Protein AF-A0AAX2LYS0-F1 (afdb_monomer_lite)

Foldseek 3Di:
DDWDDQPPDPHIWDWDWDDDPRDIDIDIDAQDDLACPDDDPSSVSRVCCLVPDDDQEAEQEDELLPRVSSVRRVVVVVVSVHHYDYHYPPVVVNVVVD

InterPro domains:
  IPR027417 P-loop containing nucleoside triphosphate hydrolase [G3DSA:3.40.50.300] (1-98)
  IPR027417 P-loop containing nucleoside triphosphate hydrolase [SSF52540] (2-97)
  IPR030389 FeoB-type guanine nucleotide-binding (G) domain [PF02421] (2-98)
  IPR030389 FeoB-type guanine nucleotide-binding (G) domain [PS51711] (1-98)
  IPR050860 Fe(2+) Transporter FeoB GTPase [PTHR43185] (2-98)

Organism: Campylobacter jejuni (NCBI:txid197)

Structure (mmCIF, N/CA/C/O backbone):
data_AF-A0AAX2LYS0-F1
#
_entry.id   AF-A0AAX2LYS0-F1
#
loop_
_atom_site.group_PDB
_atom_site.id
_atom_site.type_symbol
_atom_site.label_atom_id
_atom_site.label_alt_id
_atom_site.label_comp_id
_atom_site.label_asym_id
_atom_site.label_entity_id
_atom_site.label_seq_id
_atom_site.pdbx_PDB_ins_code
_atom_site.Cartn_x
_atom_site.Cartn_y
_atom_site.Cartn_z
_atom_site.occupancy
_atom_site.B_iso_or_equiv
_atom_site.auth_seq_id
_atom_site.auth_comp_id
_atom_site.auth_asym_id
_atom_site.auth_atom_id
_atom_site.pdbx_PDB_model_num
ATOM 1 N N . MET A 1 1 ? -4.821 17.156 5.144 1.00 63.34 1 MET A N 1
ATOM 2 C CA . MET A 1 1 ? -3.840 16.068 5.332 1.00 63.34 1 MET A CA 1
ATOM 3 C C . MET A 1 1 ? -3.371 16.120 6.774 1.00 63.34 1 MET A C 1
ATOM 5 O O . MET A 1 1 ? -3.105 17.217 7.252 1.00 63.34 1 MET A O 1
ATOM 9 N N . LYS A 1 2 ? -3.370 14.993 7.487 1.00 77.81 2 LYS A N 1
ATOM 10 C CA . LYS A 1 2 ? -2.802 14.891 8.836 1.00 77.81 2 LYS A CA 1
ATOM 11 C C . LYS A 1 2 ? -1.526 14.063 8.737 1.00 77.81 2 LYS A C 1
ATOM 13 O O . LYS A 1 2 ? -1.577 12.945 8.228 1.00 77.81 2 LYS A O 1
ATOM 18 N N . VAL A 1 3 ? -0.423 14.635 9.207 1.00 72.00 3 VAL A N 1
ATOM 19 C CA . VAL A 1 3 ? 0.879 13.969 9.307 1.00 72.00 3 VAL A CA 1
ATOM 20 C C . VAL A 1 3 ? 1.124 13.688 10.784 1.00 72.00 3 VAL A C 1
ATOM 22 O O . VAL A 1 3 ? 1.020 14.590 11.616 1.00 72.00 3 VAL A O 1
ATOM 25 N N . GLY A 1 4 ? 1.360 12.425 11.109 1.00 81.44 4 GLY A N 1
ATOM 26 C CA . GLY A 1 4 ? 1.787 11.972 12.429 1.00 81.44 4 GLY A CA 1
ATOM 27 C C . GLY A 1 4 ? 2.886 10.931 12.274 1.00 81.44 4 GLY A C 1
ATOM 28 O O . GLY A 1 4 ? 3.423 10.774 11.186 1.00 81.44 4 GLY A O 1
ATOM 29 N N . ASN A 1 5 ? 3.175 10.183 13.331 1.00 82.25 5 ASN A N 1
ATOM 30 C CA . ASN A 1 5 ? 4.096 9.051 13.263 1.00 82.25 5 ASN A CA 1
ATOM 31 C C . ASN A 1 5 ? 3.330 7.740 13.437 1.00 82.25 5 ASN A C 1
ATOM 33 O O . ASN A 1 5 ? 2.321 7.695 14.153 1.00 82.25 5 ASN A O 1
ATOM 37 N N . PHE A 1 6 ? 3.807 6.665 12.809 1.00 81.88 6 PHE A N 1
ATOM 38 C CA . PHE A 1 6 ? 3.370 5.325 13.196 1.00 81.88 6 PHE A CA 1
ATOM 39 C C . PHE A 1 6 ? 3.773 5.049 14.658 1.00 81.88 6 PHE A C 1
ATOM 41 O O . PHE A 1 6 ? 4.740 5.613 15.172 1.00 81.88 6 PHE A O 1
ATOM 48 N N . SER A 1 7 ? 2.985 4.232 15.364 1.00 74.88 7 SER A N 1
ATOM 49 C CA . SER A 1 7 ? 3.135 4.037 16.813 1.00 74.88 7 SER A CA 1
ATOM 50 C C . SER A 1 7 ? 4.553 3.583 17.176 1.00 74.88 7 SER A C 1
ATOM 52 O O . SER A 1 7 ? 4.978 2.505 16.773 1.00 74.88 7 SER A O 1
ATOM 54 N N . GLY A 1 8 ? 5.278 4.406 17.940 1.00 73.44 8 GLY A N 1
ATOM 55 C CA . GLY A 1 8 ? 6.604 4.058 18.457 1.00 73.44 8 GLY A CA 1
ATOM 56 C C . GLY A 1 8 ? 7.769 4.184 17.468 1.00 73.44 8 GLY A C 1
ATOM 57 O O . GLY A 1 8 ? 8.868 3.762 17.812 1.00 73.44 8 GLY A O 1
ATOM 58 N N . VAL A 1 9 ? 7.569 4.768 16.281 1.00 77.38 9 VAL A N 1
ATOM 59 C CA . VAL A 1 9 ? 8.618 4.913 15.253 1.00 77.38 9 VAL A CA 1
ATOM 60 C C . VAL A 1 9 ? 8.709 6.347 14.724 1.00 77.38 9 VAL A C 1
ATOM 62 O O . VAL A 1 9 ? 7.785 7.138 14.882 1.00 77.38 9 VAL A O 1
ATOM 65 N N . THR A 1 10 ? 9.827 6.702 14.089 1.00 79.12 10 THR A N 1
ATOM 66 C CA . THR A 1 10 ? 10.043 8.021 13.454 1.00 79.12 10 THR A CA 1
ATOM 67 C C . THR A 1 10 ? 9.518 8.100 12.021 1.00 79.12 10 THR A C 1
ATOM 69 O O . THR A 1 10 ? 9.736 9.102 11.349 1.00 79.12 10 THR A O 1
ATOM 72 N N . ILE A 1 11 ? 8.876 7.040 11.529 1.00 80.06 11 ILE A N 1
ATOM 73 C CA . ILE A 1 11 ? 8.346 6.982 10.167 1.00 80.06 11 ILE A CA 1
ATOM 74 C C . ILE A 1 11 ? 7.006 7.717 10.117 1.00 80.06 11 ILE A C 1
ATOM 76 O O . ILE A 1 11 ? 6.094 7.442 10.910 1.00 80.06 11 ILE A O 1
ATOM 80 N N . GLU A 1 12 ? 6.912 8.658 9.178 1.00 83.44 12 GLU A N 1
ATOM 81 C CA . GLU A 1 12 ? 5.732 9.489 8.983 1.00 83.44 12 GLU A CA 1
ATOM 82 C C . GLU A 1 12 ? 4.534 8.644 8.538 1.00 83.44 12 GLU A C 1
ATOM 84 O O . GLU A 1 12 ? 4.617 7.795 7.654 1.00 83.44 12 GLU A O 1
ATOM 89 N N . LYS A 1 13 ? 3.389 8.910 9.160 1.00 86.44 13 LYS A N 1
ATOM 90 C CA . LYS A 1 13 ? 2.078 8.409 8.770 1.00 86.44 13 LYS A CA 1
ATOM 91 C C . LYS A 1 13 ? 1.298 9.554 8.146 1.00 86.44 13 LYS A C 1
ATOM 93 O O . LYS A 1 13 ? 0.829 10.450 8.858 1.00 86.44 13 LYS A O 1
ATOM 98 N N . ALA A 1 14 ? 1.109 9.499 6.833 1.00 88.88 14 ALA A N 1
ATOM 99 C CA . ALA A 1 14 ? 0.221 10.410 6.131 1.00 88.88 14 ALA A CA 1
ATOM 100 C C . ALA A 1 14 ? -1.194 9.825 6.060 1.00 88.88 14 ALA A C 1
ATOM 102 O O . ALA A 1 14 ? -1.410 8.686 5.654 1.00 88.88 14 ALA A O 1
ATOM 103 N N . SER A 1 15 ? -2.181 10.622 6.470 1.00 92.44 15 SER A N 1
ATOM 104 C CA . SER A 1 15 ? -3.596 10.272 6.338 1.00 92.44 15 SER A CA 1
ATOM 105 C C . SER A 1 15 ? -4.413 11.442 5.803 1.00 92.44 15 SER A C 1
ATOM 107 O O . SER A 1 15 ? -4.156 12.622 6.092 1.00 92.44 15 SER A O 1
ATOM 109 N N . ALA A 1 16 ? -5.425 11.122 5.008 1.00 93.75 16 ALA A N 1
ATOM 110 C CA . ALA A 1 16 ? -6.348 12.093 4.454 1.00 93.75 16 ALA A CA 1
ATOM 111 C C . ALA A 1 16 ? -7.771 11.546 4.499 1.00 93.75 16 ALA A C 1
ATOM 113 O O . ALA A 1 16 ? -8.026 10.420 4.091 1.00 93.75 16 ALA A O 1
ATOM 114 N N . LYS A 1 17 ? -8.700 12.382 4.961 1.00 94.38 17 LYS A N 1
ATOM 115 C CA . LYS A 1 17 ? -10.131 12.122 4.845 1.00 94.38 17 LYS A CA 1
ATOM 116 C C . LYS A 1 17 ? -10.693 12.946 3.702 1.00 94.38 17 LYS A C 1
ATOM 118 O O . LYS A 1 17 ? -10.350 14.122 3.574 1.00 94.38 17 LYS A O 1
ATOM 123 N N . THR A 1 18 ? -11.524 12.333 2.875 1.00 93.75 18 THR A N 1
ATOM 124 C CA . THR A 1 18 ? -12.186 12.989 1.749 1.00 93.75 18 THR A CA 1
ATOM 125 C C . THR A 1 18 ? -13.615 12.488 1.613 1.00 93.75 18 THR A C 1
ATOM 127 O O . THR A 1 18 ? -13.961 11.429 2.127 1.00 93.75 18 THR A O 1
ATOM 130 N N . PHE A 1 19 ? -14.454 13.255 0.928 1.00 95.75 19 PHE A N 1
ATOM 131 C CA . PHE A 1 19 ? -15.846 12.906 0.698 1.00 95.75 19 PHE A CA 1
ATOM 132 C C . PHE A 1 19 ? -16.140 12.941 -0.797 1.00 95.75 19 PHE A C 1
ATOM 134 O O . PHE A 1 19 ? -15.875 13.941 -1.465 1.00 95.75 19 PHE A O 1
ATOM 141 N N . TYR A 1 20 ? -16.694 11.859 -1.336 1.00 93.75 20 TYR A N 1
ATOM 142 C CA . TYR A 1 20 ? -17.040 11.769 -2.750 1.00 93.75 20 TYR A CA 1
ATOM 143 C C . TYR A 1 20 ? -18.322 10.962 -2.945 1.00 93.75 20 TYR A C 1
ATOM 145 O O . TYR A 1 20 ? -18.450 9.855 -2.435 1.00 93.75 20 TYR A O 1
ATOM 153 N N . LYS A 1 21 ? -19.284 11.516 -3.698 1.00 94.44 21 LYS A N 1
ATOM 154 C CA . LYS A 1 21 ? -20.577 10.873 -4.017 1.00 94.44 21 LYS A CA 1
ATOM 155 C C . LYS A 1 21 ? -21.282 10.241 -2.802 1.00 94.44 21 LYS A C 1
ATOM 157 O O . LYS A 1 21 ? -21.761 9.116 -2.883 1.00 94.44 21 LYS A O 1
ATOM 162 N N . ASN A 1 22 ? -21.368 10.978 -1.696 1.00 94.62 22 ASN A N 1
ATOM 163 C CA . ASN A 1 22 ? -21.969 10.529 -0.432 1.00 94.62 22 ASN A CA 1
ATOM 164 C C . ASN A 1 22 ? -21.214 9.416 0.319 1.00 94.62 22 ASN A C 1
ATOM 166 O O . ASN A 1 22 ? -21.784 8.804 1.218 1.00 94.62 22 ASN A O 1
ATOM 170 N N . TYR A 1 23 ? -19.939 9.190 -0.000 1.00 94.75 23 TYR A N 1
ATOM 171 C CA . TYR A 1 23 ? -19.047 8.310 0.751 1.00 94.75 23 TYR A CA 1
ATOM 172 C C . TYR A 1 23 ? -17.915 9.116 1.385 1.00 94.75 23 TYR A C 1
ATOM 174 O O . TYR A 1 23 ? -17.282 9.932 0.712 1.00 94.75 23 TYR A O 1
ATOM 182 N N . GLU A 1 24 ? -17.656 8.875 2.668 1.00 95.12 24 GLU A N 1
ATOM 183 C CA . GLU A 1 24 ? -16.435 9.317 3.339 1.00 95.12 24 GLU A CA 1
ATOM 184 C C . GLU A 1 24 ? -15.354 8.254 3.137 1.00 95.12 24 GLU A C 1
ATOM 186 O O . GLU A 1 24 ? -15.587 7.068 3.356 1.00 95.12 24 GLU A O 1
ATOM 191 N N . PHE A 1 25 ? -14.175 8.689 2.711 1.00 94.44 25 PHE A N 1
ATOM 192 C CA . P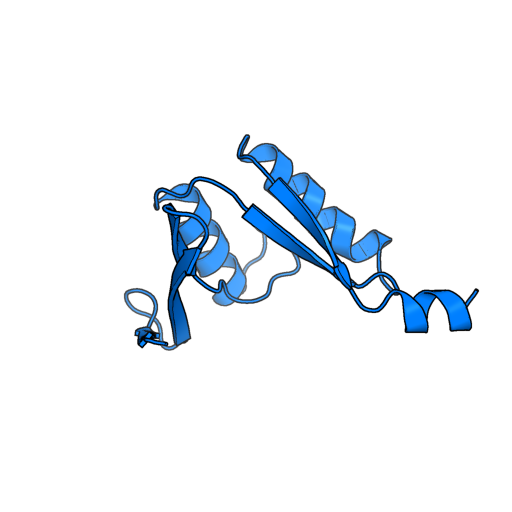HE A 1 25 ? -13.004 7.846 2.536 1.00 94.44 25 PHE A CA 1
ATOM 193 C C . PHE A 1 25 ? -11.910 8.333 3.470 1.00 94.44 25 PHE A C 1
ATOM 195 O O . PHE A 1 25 ? -11.640 9.535 3.541 1.00 94.44 25 PHE A O 1
ATOM 202 N N . GLU A 1 26 ? -11.236 7.399 4.124 1.00 94.81 26 GLU A N 1
ATOM 203 C CA . GLU A 1 26 ? -9.955 7.640 4.769 1.00 94.81 26 GLU A CA 1
ATOM 204 C C . GLU A 1 26 ? -8.874 6.908 3.981 1.00 94.81 26 GLU A C 1
ATOM 206 O O . GLU A 1 26 ? -8.935 5.698 3.785 1.00 94.81 26 GLU A O 1
ATOM 211 N N . VAL A 1 27 ? -7.898 7.666 3.497 1.00 94.81 27 VAL A N 1
ATOM 212 C CA . VAL A 1 27 ? -6.724 7.142 2.809 1.00 94.81 27 VAL A CA 1
ATOM 213 C C . VAL A 1 27 ? -5.555 7.249 3.767 1.00 94.81 27 VAL A C 1
ATOM 215 O O . VAL A 1 27 ? -5.282 8.328 4.300 1.00 94.81 27 VAL A O 1
ATOM 218 N N . ILE A 1 28 ? -4.884 6.126 3.987 1.00 94.62 28 ILE A N 1
ATOM 219 C CA . ILE A 1 28 ? -3.685 6.031 4.809 1.00 94.62 28 ILE A CA 1
ATOM 220 C C . ILE A 1 28 ? -2.561 5.598 3.884 1.00 94.62 28 ILE A C 1
ATOM 222 O O . ILE A 1 28 ? -2.652 4.545 3.256 1.00 94.62 28 ILE A O 1
ATOM 226 N N . ASP A 1 29 ? -1.533 6.431 3.800 1.00 93.31 29 ASP A N 1
ATOM 227 C CA . ASP A 1 29 ? -0.325 6.103 3.063 1.00 93.31 29 ASP A CA 1
ATOM 228 C C . ASP A 1 29 ? 0.544 5.182 3.919 1.00 93.31 29 ASP A C 1
ATOM 230 O O . ASP A 1 29 ? 0.756 5.437 5.113 1.00 93.31 29 ASP A O 1
ATOM 234 N N . LEU A 1 30 ? 0.997 4.086 3.318 1.00 94.06 30 LEU A N 1
ATOM 235 C CA . LEU A 1 30 ? 1.883 3.129 3.965 1.00 94.06 30 LEU A CA 1
ATOM 236 C C . LEU A 1 30 ? 3.297 3.315 3.420 1.00 94.06 30 LEU A C 1
ATOM 238 O O . LEU A 1 30 ? 3.451 3.614 2.235 1.00 94.06 30 LEU A O 1
ATOM 242 N N . PRO A 1 31 ? 4.333 3.106 4.248 1.00 91.75 31 PRO A N 1
ATOM 243 C CA . PRO A 1 31 ? 5.705 3.115 3.771 1.00 91.75 31 PRO A CA 1
ATOM 244 C C . PRO A 1 31 ? 5.886 2.189 2.564 1.00 91.75 31 PRO A C 1
ATOM 246 O O . PRO A 1 31 ? 5.447 1.032 2.576 1.00 91.75 31 PRO A O 1
ATOM 249 N N . GLY A 1 32 ? 6.545 2.710 1.527 1.00 89.12 32 GLY A N 1
ATOM 250 C CA . GLY A 1 32 ? 6.853 1.953 0.321 1.00 89.12 32 GLY A CA 1
ATOM 251 C C . GLY A 1 32 ? 7.691 0.721 0.652 1.00 89.12 32 GLY A C 1
ATOM 252 O O . GLY A 1 32 ? 8.682 0.810 1.376 1.00 89.12 32 GLY A O 1
ATOM 253 N N . THR A 1 33 ? 7.289 -0.426 0.116 1.00 90.25 33 THR A N 1
ATOM 254 C CA . THR A 1 33 ? 7.967 -1.702 0.330 1.00 90.25 33 THR A CA 1
ATOM 255 C C . THR A 1 33 ? 8.040 -2.508 -0.967 1.00 90.25 33 THR A C 1
ATOM 257 O O . THR A 1 33 ? 7.230 -2.310 -1.869 1.00 90.25 33 THR A O 1
ATOM 260 N N . TYR A 1 34 ? 9.009 -3.421 -1.053 1.00 85.62 34 TYR A N 1
ATOM 261 C CA . TYR A 1 34 ? 9.093 -4.437 -2.103 1.00 85.62 34 TYR A CA 1
ATOM 262 C C . TYR A 1 34 ? 8.608 -5.824 -1.648 1.00 85.62 34 TYR A C 1
ATOM 264 O O . TYR A 1 34 ? 8.419 -6.687 -2.503 1.00 85.62 34 TYR A O 1
ATOM 272 N N . SER A 1 35 ? 8.420 -6.046 -0.341 1.00 87.56 35 SER A N 1
ATOM 273 C CA . SER A 1 35 ? 7.912 -7.301 0.230 1.00 87.56 35 SER A CA 1
ATOM 274 C C . SER A 1 35 ? 7.316 -7.098 1.633 1.00 87.56 35 SER A C 1
ATOM 276 O O . SER A 1 35 ? 7.711 -6.207 2.383 1.00 87.56 35 SER A O 1
ATOM 278 N N . LEU A 1 36 ? 6.362 -7.931 2.034 1.00 87.75 36 LEU A N 1
ATOM 279 C CA . LEU A 1 36 ? 5.843 -8.005 3.401 1.00 87.75 36 LEU A CA 1
ATOM 280 C C . LEU A 1 36 ? 6.721 -8.868 4.321 1.00 87.75 36 LEU A C 1
ATOM 282 O O . LEU A 1 36 ? 6.617 -8.752 5.544 1.00 87.75 36 LEU A O 1
ATOM 286 N N . ASP A 1 37 ? 7.593 -9.704 3.759 1.00 83.50 37 ASP A N 1
ATOM 287 C CA . ASP A 1 37 ? 8.433 -10.650 4.504 1.00 83.50 37 ASP A CA 1
ATOM 288 C C . ASP A 1 37 ? 9.844 -10.133 4.804 1.00 83.50 37 ASP A C 1
ATOM 290 O O . ASP A 1 37 ? 10.650 -10.828 5.427 1.00 83.50 37 ASP A O 1
ATOM 294 N N . GLY A 1 38 ? 10.144 -8.898 4.411 1.00 81.50 38 GLY A N 1
ATOM 295 C CA . GLY A 1 38 ? 11.445 -8.297 4.647 1.00 81.50 38 GLY A CA 1
ATOM 296 C C . GLY A 1 38 ? 11.714 -7.863 6.100 1.00 81.50 38 GLY A C 1
ATOM 297 O O . GLY A 1 38 ? 10.938 -8.097 7.038 1.00 81.50 38 GLY A O 1
ATOM 298 N N . TYR A 1 39 ? 12.888 -7.258 6.293 1.00 84.94 39 TYR A N 1
ATOM 299 C CA . TYR A 1 39 ? 13.459 -6.917 7.601 1.00 84.94 39 TYR A CA 1
ATOM 300 C C . TYR A 1 39 ? 13.618 -5.413 7.843 1.00 84.94 39 TYR A C 1
ATOM 302 O O . TYR A 1 39 ?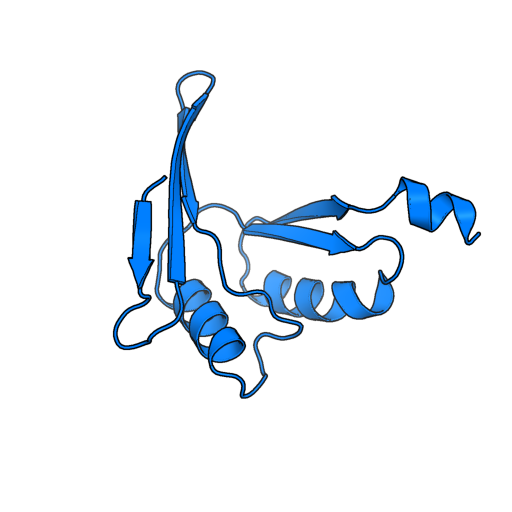 14.030 -5.040 8.950 1.00 84.94 39 TYR A O 1
ATOM 310 N N . SER A 1 40 ? 13.308 -4.560 6.861 1.00 90.31 40 SER A N 1
ATOM 311 C CA . SER A 1 40 ? 13.344 -3.110 7.043 1.00 90.31 40 SER A CA 1
ATOM 312 C C . SER A 1 40 ? 12.252 -2.656 8.018 1.00 90.31 40 SER A C 1
ATOM 314 O O . SER A 1 40 ? 11.273 -3.363 8.277 1.00 90.31 40 SER A O 1
ATOM 316 N N . GLU A 1 41 ? 12.429 -1.480 8.614 1.00 88.75 41 GLU A N 1
ATOM 317 C CA . GLU A 1 41 ? 11.420 -0.932 9.523 1.00 88.75 41 GLU A CA 1
ATOM 318 C C . GLU A 1 41 ? 10.137 -0.564 8.765 1.00 88.75 41 GLU A C 1
ATOM 320 O O . GLU A 1 41 ? 9.041 -0.834 9.251 1.00 88.75 41 GLU A O 1
ATOM 325 N N . GLU A 1 42 ? 10.261 -0.049 7.541 1.00 89.06 42 GLU A N 1
ATOM 326 C CA . GLU A 1 42 ? 9.152 0.236 6.626 1.00 89.06 42 GLU A CA 1
ATOM 327 C C . GLU A 1 42 ? 8.334 -1.026 6.329 1.00 89.06 42 GLU A C 1
ATOM 329 O O . GLU A 1 42 ? 7.116 -1.033 6.502 1.00 89.06 42 GLU A O 1
ATOM 334 N N . GLU A 1 43 ? 9.010 -2.119 5.967 1.00 91.12 43 GLU A N 1
ATOM 335 C CA . GLU A 1 43 ? 8.406 -3.430 5.709 1.00 91.12 43 GLU A CA 1
ATOM 336 C C . GLU A 1 43 ? 7.631 -3.944 6.927 1.00 91.12 43 GLU A C 1
ATOM 338 O O . GLU A 1 43 ? 6.471 -4.359 6.824 1.00 91.12 43 GLU A O 1
ATOM 343 N N . LYS A 1 44 ? 8.242 -3.860 8.117 1.00 90.62 44 LYS A N 1
ATOM 344 C CA . LYS A 1 44 ? 7.603 -4.270 9.374 1.00 90.62 44 LYS A CA 1
ATOM 345 C C . LYS A 1 44 ? 6.375 -3.430 9.693 1.00 90.62 44 LYS A C 1
ATOM 347 O O . LYS A 1 44 ? 5.369 -4.002 10.110 1.00 90.62 44 LYS A O 1
ATOM 352 N N . ILE A 1 45 ? 6.438 -2.112 9.509 1.00 91.12 45 ILE A N 1
ATOM 353 C CA . ILE A 1 45 ? 5.315 -1.202 9.767 1.00 91.12 45 ILE A CA 1
ATOM 354 C C . ILE A 1 45 ? 4.171 -1.486 8.805 1.00 91.12 45 ILE A C 1
ATOM 356 O O . ILE A 1 45 ? 3.037 -1.637 9.257 1.00 91.12 45 ILE A O 1
ATOM 360 N N . THR A 1 46 ? 4.457 -1.610 7.509 1.00 93.19 46 THR A N 1
ATOM 361 C CA . THR A 1 46 ? 3.449 -1.909 6.489 1.00 93.19 46 THR A CA 1
ATOM 362 C C . THR A 1 46 ? 2.777 -3.251 6.775 1.00 93.19 46 THR A C 1
ATOM 364 O O . THR A 1 46 ? 1.550 -3.310 6.877 1.00 93.19 46 THR A O 1
ATOM 367 N N . ARG A 1 47 ? 3.549 -4.314 7.045 1.00 92.31 47 ARG A N 1
ATOM 368 C CA . ARG A 1 47 ? 2.997 -5.621 7.443 1.00 92.31 47 ARG A CA 1
ATOM 369 C C . ARG A 1 47 ? 2.184 -5.539 8.737 1.00 92.31 47 ARG A C 1
ATOM 371 O O . ARG A 1 47 ? 1.106 -6.123 8.827 1.00 92.31 47 ARG A O 1
ATOM 378 N N . HIS A 1 48 ? 2.688 -4.848 9.758 1.00 91.62 48 HIS A N 1
ATOM 379 C CA . HIS A 1 48 ? 1.980 -4.699 11.029 1.00 91.62 48 HIS A CA 1
ATOM 380 C C . HIS A 1 48 ? 0.654 -3.962 10.831 1.00 91.62 48 HIS A C 1
ATOM 382 O O . HIS A 1 48 ? -0.37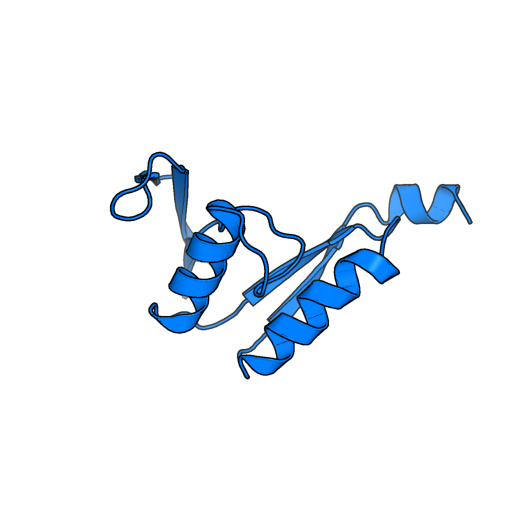6 -4.402 11.340 1.00 91.62 48 HIS A O 1
ATOM 388 N N . PHE A 1 49 ? 0.656 -2.886 10.042 1.00 93.00 49 PHE A N 1
ATOM 389 C CA . PHE A 1 49 ? -0.543 -2.123 9.740 1.00 93.00 49 PHE A CA 1
ATOM 390 C C . PHE A 1 49 ? -1.593 -2.992 9.043 1.00 93.00 49 PHE A C 1
ATOM 392 O O . PHE A 1 49 ? -2.722 -3.072 9.526 1.00 93.00 49 PHE A O 1
ATOM 399 N N . LEU A 1 50 ? -1.194 -3.690 7.974 1.00 94.06 50 LEU A N 1
ATOM 400 C CA . LEU A 1 50 ? -2.067 -4.545 7.165 1.00 94.06 50 LEU A CA 1
ATOM 401 C C . LEU A 1 50 ? -2.653 -5.741 7.933 1.00 94.06 50 LEU A C 1
ATOM 403 O O . LEU A 1 50 ? -3.705 -6.244 7.540 1.00 94.06 50 LEU A O 1
ATOM 407 N N . ASN A 1 51 ? -2.003 -6.186 9.012 1.00 91.31 51 ASN A N 1
ATOM 408 C CA . ASN A 1 51 ? -2.467 -7.306 9.836 1.00 91.31 51 ASN A CA 1
ATOM 409 C C . ASN A 1 51 ? -3.291 -6.886 11.063 1.00 91.31 51 ASN A C 1
ATOM 411 O O . ASN A 1 51 ? -4.076 -7.688 11.561 1.00 91.31 51 ASN A O 1
ATOM 415 N N . GLN A 1 52 ? -3.074 -5.681 11.601 1.00 90.25 52 GLN A N 1
ATOM 416 C CA . GLN A 1 52 ? -3.640 -5.264 12.896 1.00 90.25 52 GLN A CA 1
ATOM 417 C C . GLN A 1 52 ? -4.732 -4.197 12.786 1.00 90.25 52 GLN A C 1
ATOM 419 O O . GLN A 1 52 ? -5.488 -4.006 13.735 1.00 90.25 52 GLN A O 1
ATOM 424 N N . ASN A 1 53 ? -4.804 -3.473 11.667 1.00 89.31 53 ASN A N 1
ATOM 425 C CA . ASN A 1 53 ? -5.779 -2.401 11.478 1.00 89.31 53 ASN A CA 1
ATOM 426 C C . ASN A 1 53 ? -6.894 -2.849 10.541 1.00 89.31 53 ASN A C 1
ATOM 428 O O . ASN A 1 53 ? -6.697 -3.709 9.681 1.00 89.31 53 ASN A O 1
ATOM 432 N N . ASP A 1 54 ? -8.059 -2.230 10.700 1.00 89.69 54 ASP A N 1
ATOM 433 C CA . ASP A 1 54 ? -9.177 -2.456 9.798 1.00 89.69 54 ASP A CA 1
ATOM 434 C C . ASP A 1 54 ? -9.095 -1.523 8.584 1.00 89.69 54 ASP A C 1
ATOM 436 O O . ASP A 1 54 ? -8.760 -0.342 8.704 1.00 89.69 54 ASP A O 1
ATOM 440 N N . TYR A 1 55 ? -9.361 -2.086 7.410 1.00 94.00 55 TYR A N 1
ATOM 441 C CA . TYR A 1 55 ? -9.412 -1.392 6.126 1.00 94.00 55 TYR A CA 1
ATOM 442 C C . TYR A 1 55 ? -10.228 -2.215 5.126 1.00 94.00 55 TYR A C 1
ATOM 444 O O . TYR A 1 55 ? -10.226 -3.457 5.143 1.00 94.00 55 TYR A O 1
ATOM 452 N N . ASP A 1 56 ? -10.900 -1.498 4.226 1.00 94.75 56 ASP A N 1
ATOM 453 C CA . ASP A 1 56 ? -11.831 -2.075 3.256 1.00 94.75 56 ASP A CA 1
ATOM 454 C C . ASP A 1 56 ? -11.157 -2.513 1.951 1.00 94.75 56 ASP A C 1
ATOM 456 O O . ASP A 1 56 ? -11.562 -3.505 1.334 1.00 94.75 56 ASP A O 1
ATOM 460 N N . VAL A 1 57 ? -10.156 -1.752 1.498 1.00 95.69 57 VAL A N 1
ATOM 461 C CA . VAL A 1 57 ? -9.527 -1.918 0.184 1.00 95.69 57 VAL A CA 1
ATOM 462 C C . VAL A 1 57 ? -8.054 -1.518 0.213 1.00 95.69 57 VAL A C 1
ATOM 464 O O . VAL A 1 57 ? -7.676 -0.547 0.863 1.00 95.69 57 VAL A O 1
ATOM 467 N N . ILE A 1 58 ? -7.234 -2.258 -0.526 1.00 96.94 58 ILE A N 1
ATOM 468 C CA . ILE A 1 58 ? -5.835 -1.936 -0.806 1.00 96.94 58 ILE A CA 1
ATOM 469 C C . ILE A 1 58 ? -5.769 -1.278 -2.183 1.00 96.94 58 ILE A C 1
ATOM 471 O O . ILE A 1 58 ? -6.268 -1.836 -3.160 1.00 96.94 58 ILE A O 1
ATOM 475 N N . VAL A 1 59 ? -5.131 -0.115 -2.279 1.00 96.94 59 VAL A N 1
ATOM 476 C CA . VAL A 1 59 ? -4.727 0.468 -3.564 1.00 96.94 59 VAL A CA 1
ATOM 477 C C . VAL A 1 59 ? -3.235 0.214 -3.717 1.00 96.94 59 VAL A C 1
ATOM 479 O O . VAL A 1 59 ? -2.424 0.868 -3.074 1.00 96.94 59 VAL A O 1
ATOM 482 N N . ASN A 1 60 ? -2.885 -0.776 -4.529 1.00 96.62 60 ASN A N 1
ATOM 483 C CA . ASN A 1 60 ? -1.505 -1.161 -4.784 1.00 96.62 60 ASN A CA 1
ATOM 484 C C . ASN A 1 60 ? -1.029 -0.461 -6.063 1.00 96.62 60 ASN A C 1
ATOM 486 O O . ASN A 1 60 ? -1.589 -0.691 -7.137 1.00 96.62 60 ASN A O 1
ATOM 490 N N . VAL A 1 61 ? -0.044 0.428 -5.941 1.00 96.31 61 VAL A N 1
ATOM 491 C CA . VAL A 1 61 ? 0.483 1.235 -7.050 1.00 96.31 61 VAL A CA 1
ATOM 492 C C . VAL A 1 61 ? 1.710 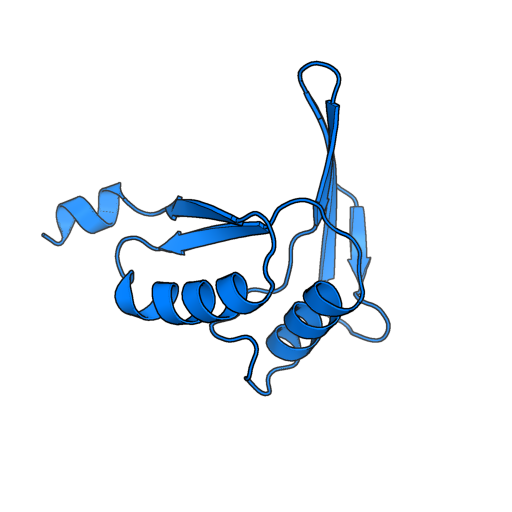0.541 -7.630 1.00 96.31 61 VAL A C 1
ATOM 494 O O . VAL A 1 61 ? 2.692 0.348 -6.922 1.00 96.31 61 VAL A O 1
ATOM 497 N N . LEU A 1 62 ? 1.652 0.172 -8.910 1.00 95.31 62 LEU A N 1
ATOM 498 C CA . LEU A 1 62 ? 2.709 -0.576 -9.589 1.00 95.31 62 LEU A CA 1
ATOM 499 C C . LEU A 1 62 ? 3.376 0.302 -10.639 1.00 95.31 62 LEU A C 1
ATOM 501 O O . LEU A 1 62 ? 2.693 0.970 -11.410 1.00 95.31 62 LEU A O 1
ATOM 505 N N . ASP A 1 63 ? 4.697 0.239 -10.725 1.00 94.00 63 ASP A N 1
ATOM 506 C CA . ASP A 1 63 ? 5.449 0.810 -11.842 1.00 94.00 63 ASP A CA 1
ATOM 507 C C . ASP A 1 63 ? 5.381 -0.125 -13.065 1.00 94.00 63 ASP A C 1
ATOM 509 O O . ASP A 1 63 ? 5.839 -1.271 -13.014 1.00 94.00 63 ASP A O 1
ATOM 513 N N . ALA A 1 64 ? 4.797 0.363 -14.166 1.00 92.69 64 ALA A N 1
ATOM 514 C CA . ALA A 1 64 ? 4.639 -0.393 -15.405 1.00 92.69 64 ALA A CA 1
ATOM 515 C C . ALA A 1 64 ? 5.971 -0.734 -16.094 1.00 92.69 64 ALA A C 1
ATOM 517 O O . ALA A 1 64 ? 6.010 -1.718 -16.832 1.00 92.69 64 ALA A O 1
ATOM 518 N N . THR A 1 65 ? 7.044 0.029 -15.858 1.00 92.31 65 THR A N 1
ATOM 519 C CA . THR A 1 65 ? 8.379 -0.253 -16.423 1.00 92.31 65 THR A CA 1
ATOM 520 C C . THR A 1 65 ? 9.047 -1.445 -15.727 1.00 92.31 65 THR A C 1
ATOM 522 O O . THR A 1 65 ? 9.799 -2.196 -16.339 1.00 92.31 65 THR A O 1
ATOM 525 N N . ASN A 1 66 ? 8.696 -1.693 -14.459 1.00 91.38 66 ASN A N 1
ATOM 526 C CA . ASN A 1 66 ? 9.285 -2.726 -13.604 1.00 91.38 66 ASN A CA 1
ATOM 527 C C . ASN A 1 66 ? 8.240 -3.743 -13.111 1.00 91.38 66 ASN A C 1
ATOM 529 O O . ASN A 1 66 ? 8.222 -4.123 -11.932 1.00 91.38 66 ASN A O 1
ATOM 533 N N . LEU A 1 67 ? 7.344 -4.183 -14.001 1.00 91.50 67 LEU A N 1
ATOM 534 C CA . LEU A 1 67 ? 6.150 -4.938 -13.614 1.00 91.50 67 LEU A CA 1
ATOM 535 C C . LEU A 1 67 ? 6.464 -6.261 -12.895 1.00 91.50 67 LEU A C 1
ATOM 537 O O . LEU A 1 67 ? 5.847 -6.549 -11.873 1.00 91.50 67 LEU A O 1
ATOM 541 N N . GLU A 1 68 ? 7.439 -7.041 -13.375 1.00 91.75 68 GLU A N 1
ATOM 542 C CA . GLU A 1 68 ? 7.815 -8.334 -12.775 1.00 91.75 68 GLU A CA 1
ATOM 543 C C . GLU A 1 68 ? 8.165 -8.191 -11.288 1.00 91.75 68 GLU A C 1
ATOM 545 O O . GLU A 1 68 ? 7.629 -8.905 -10.440 1.00 91.75 68 GLU A O 1
ATOM 550 N N . ARG A 1 69 ? 8.999 -7.200 -10.956 1.00 91.00 69 ARG A N 1
ATOM 551 C CA . ARG A 1 69 ? 9.411 -6.931 -9.576 1.00 91.00 69 ARG A CA 1
ATOM 552 C C . ARG A 1 69 ? 8.244 -6.453 -8.709 1.00 91.00 69 ARG A C 1
ATOM 554 O O . ARG A 1 69 ? 8.134 -6.865 -7.559 1.00 91.00 69 ARG A O 1
ATOM 561 N N . ASN A 1 70 ? 7.365 -5.612 -9.254 1.00 92.69 70 ASN A N 1
ATOM 562 C CA . ASN A 1 70 ? 6.191 -5.090 -8.542 1.00 92.69 70 ASN A CA 1
ATOM 563 C C . ASN A 1 70 ? 5.124 -6.175 -8.284 1.00 92.69 70 ASN A C 1
ATOM 565 O O . ASN A 1 70 ? 4.385 -6.127 -7.295 1.00 92.69 70 ASN A O 1
ATOM 569 N N . LEU A 1 71 ? 5.036 -7.183 -9.156 1.00 95.00 71 LEU A N 1
ATOM 570 C CA . LEU A 1 71 ? 4.078 -8.275 -9.000 1.00 95.00 71 LEU A CA 1
ATOM 571 C C . LEU A 1 71 ? 4.407 -9.205 -7.822 1.00 95.00 71 LEU A C 1
ATOM 573 O O . LEU A 1 71 ? 3.487 -9.840 -7.312 1.00 95.00 71 LEU A O 1
ATOM 577 N N . ILE A 1 72 ? 5.650 -9.233 -7.328 1.00 93.75 72 ILE A N 1
ATOM 578 C CA . ILE A 1 72 ? 6.034 -10.017 -6.138 1.00 93.75 72 ILE A CA 1
ATOM 579 C C . ILE A 1 72 ? 5.232 -9.559 -4.911 1.00 93.75 72 ILE A C 1
ATOM 581 O O . ILE A 1 72 ? 4.470 -10.346 -4.349 1.00 93.75 72 ILE A O 1
ATOM 585 N N . LEU A 1 73 ? 5.304 -8.267 -4.568 1.00 94.81 73 LEU A N 1
ATOM 586 C CA . LEU A 1 73 ? 4.500 -7.686 -3.486 1.00 94.81 73 LEU A CA 1
ATOM 587 C C . LEU A 1 73 ? 2.998 -7.881 -3.734 1.00 94.81 73 LEU A C 1
ATOM 589 O O . LEU A 1 73 ? 2.229 -8.145 -2.814 1.00 94.81 73 LEU A O 1
ATOM 593 N N . SER A 1 74 ? 2.564 -7.770 -4.991 1.00 95.50 74 SER A N 1
ATOM 594 C CA . SER A 1 74 ? 1.153 -7.936 -5.351 1.00 95.50 74 SER A CA 1
ATOM 595 C C . SER A 1 74 ? 0.631 -9.333 -4.998 1.00 95.50 74 SER A C 1
ATOM 597 O O . SER A 1 74 ? -0.492 -9.459 -4.514 1.00 95.50 74 SER A O 1
ATOM 599 N N . VAL A 1 75 ? 1.443 -10.376 -5.195 1.00 94.88 75 VAL A N 1
ATOM 600 C CA . VAL A 1 75 ? 1.104 -11.756 -4.811 1.00 94.88 75 VAL A CA 1
ATOM 601 C C . VAL A 1 75 ? 1.043 -11.915 -3.294 1.00 94.88 75 VAL A C 1
ATOM 603 O O . VAL A 1 75 ? 0.118 -12.546 -2.785 1.00 94.88 75 VAL A O 1
ATOM 606 N N . GLU A 1 76 ? 1.970 -11.308 -2.556 1.00 94.88 76 GLU A N 1
ATOM 607 C CA . GLU A 1 76 ? 1.934 -11.323 -1.091 1.00 94.88 76 GLU A CA 1
ATOM 608 C C . GLU A 1 76 ? 0.672 -10.626 -0.558 1.00 94.88 76 GLU A C 1
ATOM 610 O O . GLU A 1 76 ? -0.021 -11.170 0.302 1.00 94.88 76 GLU A O 1
ATOM 615 N N . LEU A 1 77 ? 0.294 -9.475 -1.121 1.00 95.56 77 LEU A N 1
ATOM 616 C CA . LEU A 1 77 ? -0.924 -8.750 -0.742 1.00 95.56 77 LEU A CA 1
ATOM 617 C C . LEU A 1 77 ? -2.205 -9.539 -1.054 1.00 95.56 77 LEU A C 1
ATOM 619 O O . LEU A 1 77 ? -3.172 -9.454 -0.295 1.00 95.56 77 LEU A O 1
ATOM 623 N N . LEU A 1 78 ? -2.223 -10.347 -2.123 1.00 94.38 78 LEU A N 1
ATOM 624 C CA . LEU A 1 78 ? -3.356 -11.232 -2.429 1.00 94.38 78 LEU A CA 1
ATOM 625 C C . LEU A 1 78 ? -3.608 -12.259 -1.317 1.00 94.38 78 LEU A C 1
ATOM 627 O O . LEU A 1 78 ? -4.761 -12.630 -1.085 1.00 94.38 78 LEU A O 1
ATOM 631 N N . SER A 1 79 ? -2.566 -12.682 -0.594 1.00 92.12 79 SER A N 1
ATOM 632 C CA . SER A 1 79 ? -2.702 -13.636 0.514 1.00 92.12 79 SER A CA 1
ATOM 633 C C . SER A 1 79 ? -3.486 -13.077 1.710 1.00 92.12 79 SER A C 1
ATOM 635 O O . SER A 1 79 ? -4.054 -13.845 2.485 1.00 92.12 79 SER A O 1
ATOM 637 N N . LEU A 1 80 ? -3.602 -11.746 1.820 1.00 92.50 80 LEU A N 1
ATOM 638 C CA . LEU A 1 80 ? -4.375 -11.072 2.868 1.00 92.50 80 LEU A CA 1
ATOM 639 C C . LEU A 1 80 ? -5.892 -11.227 2.683 1.00 92.50 80 LEU A C 1
ATOM 641 O O . LEU A 1 80 ? -6.659 -10.882 3.582 1.00 92.50 80 LEU A O 1
ATOM 645 N N . ASN A 1 81 ? -6.338 -11.730 1.524 1.00 91.31 81 ASN A N 1
ATOM 646 C CA . ASN A 1 81 ? -7.749 -11.931 1.184 1.00 91.31 81 ASN A CA 1
ATOM 647 C C . ASN A 1 81 ? -8.603 -10.655 1.353 1.00 91.31 81 ASN A C 1
ATOM 649 O O . ASN A 1 81 ? -9.758 -10.686 1.786 1.00 91.31 81 ASN A O 1
ATOM 653 N N . LYS A 1 82 ? -8.009 -9.506 1.020 1.00 93.81 82 LYS A N 1
ATOM 654 C CA . LYS A 1 82 ? -8.651 -8.188 1.020 1.00 93.81 82 LYS A CA 1
ATOM 655 C C . LYS A 1 82 ? -8.912 -7.740 -0.413 1.00 93.81 82 LYS A C 1
ATOM 657 O O . LYS A 1 82 ? -8.224 -8.150 -1.346 1.00 93.81 82 LYS A O 1
ATOM 662 N N . LYS A 1 83 ? -9.913 -6.876 -0.600 1.00 96.31 83 LYS A N 1
ATOM 663 C CA . LYS A 1 83 ? -10.160 -6.261 -1.910 1.00 96.31 83 LYS A CA 1
ATOM 664 C C . LYS A 1 83 ? -8.934 -5.434 -2.285 1.00 96.31 83 LYS A C 1
ATOM 666 O O . LYS A 1 83 ? -8.493 -4.611 -1.488 1.00 96.31 83 LYS A O 1
ATOM 671 N N . MET A 1 84 ? -8.407 -5.635 -3.485 1.00 96.56 84 MET A N 1
ATOM 672 C CA . MET A 1 84 ? -7.235 -4.915 -3.973 1.00 96.56 84 MET A CA 1
ATOM 673 C C . MET A 1 84 ? -7.513 -4.325 -5.353 1.00 96.56 84 MET A C 1
ATOM 675 O O . MET A 1 84 ? -8.064 -4.992 -6.228 1.00 96.56 84 MET A O 1
ATOM 679 N N . LEU A 1 85 ? -7.117 -3.070 -5.536 1.00 97.31 85 LEU A N 1
ATOM 680 C CA . LEU A 1 85 ? -7.071 -2.365 -6.808 1.00 97.31 85 LEU A CA 1
ATOM 681 C C . LEU A 1 85 ? -5.605 -2.203 -7.208 1.00 97.31 85 LEU A C 1
ATOM 683 O O . LEU A 1 85 ? -4.817 -1.671 -6.429 1.00 97.31 85 LEU A O 1
ATOM 687 N N . LEU A 1 86 ? -5.249 -2.647 -8.413 1.00 96.06 86 LEU A N 1
ATOM 688 C CA . LEU A 1 86 ? -3.930 -2.404 -8.995 1.00 96.06 86 LEU A CA 1
ATOM 689 C C . LEU A 1 86 ? -3.977 -1.092 -9.785 1.00 96.06 86 LEU A C 1
ATOM 691 O O 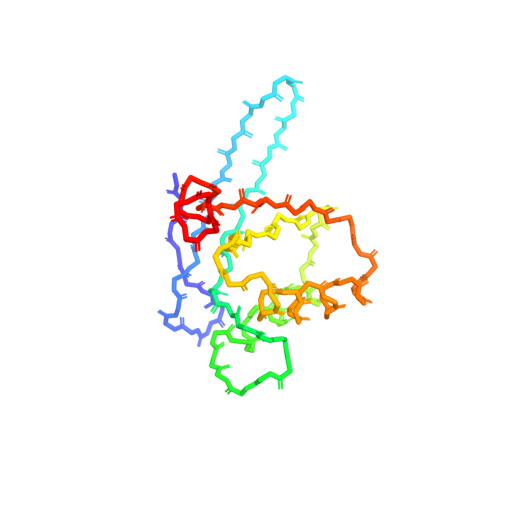. LEU A 1 86 ? -4.716 -0.977 -10.764 1.00 96.06 86 LEU A O 1
ATOM 695 N N . ALA A 1 87 ? -3.196 -0.107 -9.359 1.00 96.56 87 ALA A N 1
ATOM 696 C CA . ALA A 1 87 ? -3.026 1.165 -10.042 1.00 96.56 87 ALA A CA 1
ATOM 697 C C . ALA A 1 87 ? -1.698 1.143 -10.808 1.00 96.56 87 ALA A C 1
ATOM 699 O O . ALA A 1 87 ? -0.635 1.352 -10.228 1.00 96.56 87 ALA A O 1
ATOM 700 N N . LEU A 1 88 ? -1.757 0.863 -12.111 1.00 95.00 88 LEU A N 1
ATOM 701 C CA . LEU A 1 88 ? -0.574 0.860 -12.973 1.00 95.00 88 LEU A CA 1
ATOM 702 C C . LEU A 1 88 ? -0.137 2.304 -13.269 1.00 95.00 88 LEU A C 1
ATOM 704 O O . LEU A 1 88 ? -0.884 3.071 -13.877 1.00 95.00 88 LEU A O 1
ATOM 708 N N . ASN A 1 89 ? 1.067 2.666 -12.844 1.00 93.81 89 ASN A N 1
ATOM 709 C CA . ASN A 1 89 ? 1.696 3.967 -13.045 1.00 93.81 89 ASN A CA 1
ATOM 710 C C . ASN A 1 89 ? 2.821 3.879 -14.096 1.00 93.81 89 ASN A C 1
ATOM 712 O O . ASN A 1 89 ? 3.186 2.782 -14.507 1.00 93.81 89 ASN A O 1
ATOM 716 N N . MET A 1 90 ? 3.353 5.019 -14.558 1.00 91.06 90 MET A N 1
ATOM 717 C CA . MET A 1 90 ? 4.466 5.095 -15.535 1.00 91.06 90 MET A CA 1
ATOM 718 C C . MET A 1 90 ? 4.195 4.354 -16.862 1.00 91.06 90 MET A C 1
ATOM 720 O O . MET A 1 90 ? 5.093 3.872 -17.551 1.00 91.06 90 MET A O 1
ATOM 724 N N . CYS A 1 91 ? 2.921 4.254 -17.253 1.00 89.06 91 CYS A N 1
ATOM 725 C CA . CYS A 1 91 ? 2.509 3.550 -18.471 1.00 89.06 91 CYS A CA 1
ATOM 726 C C . CYS A 1 91 ? 3.023 4.208 -19.762 1.00 89.06 91 CYS A C 1
ATOM 728 O O . CYS A 1 91 ? 3.103 3.557 -20.801 1.00 89.06 91 CYS A O 1
ATOM 730 N N . ASP A 1 92 ? 3.287 5.511 -19.737 1.00 91.00 92 ASP A N 1
ATOM 731 C CA . ASP A 1 92 ? 3.838 6.269 -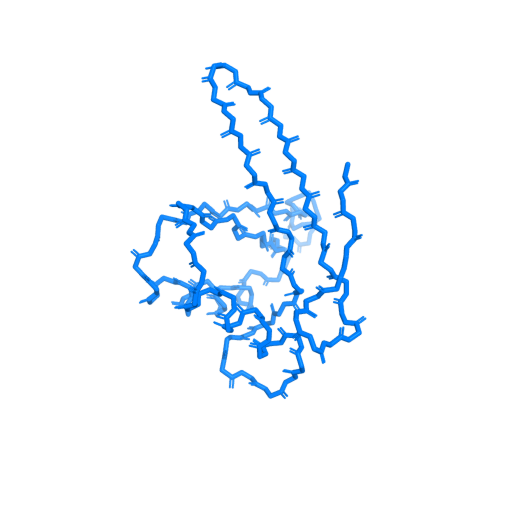20.856 1.00 91.00 92 ASP A CA 1
ATOM 732 C C . ASP A 1 92 ? 5.332 5.999 -21.061 1.00 91.00 92 ASP A C 1
ATOM 734 O O . ASP A 1 92 ? 5.769 5.911 -22.207 1.00 91.00 92 ASP A O 1
ATOM 738 N N . GLU A 1 93 ? 6.094 5.823 -19.981 1.00 87.69 93 GLU A N 1
ATOM 739 C CA . GLU A 1 93 ? 7.502 5.410 -20.026 1.00 87.69 93 GLU A CA 1
ATOM 740 C C . GLU A 1 93 ? 7.634 3.965 -20.507 1.00 87.69 93 GLU A C 1
ATOM 742 O O . GLU A 1 93 ? 8.357 3.712 -21.468 1.00 87.69 93 GLU A O 1
ATOM 747 N N . ALA A 1 94 ? 6.828 3.048 -19.965 1.00 86.19 94 ALA A N 1
ATOM 748 C CA . ALA A 1 94 ? 6.812 1.651 -20.403 1.00 86.19 94 ALA A CA 1
ATOM 749 C C . ALA A 1 94 ? 6.521 1.499 -21.911 1.00 86.19 94 ALA A C 1
ATOM 751 O O . ALA A 1 94 ? 7.056 0.613 -22.570 1.00 86.19 94 ALA A O 1
ATOM 752 N N . LYS A 1 95 ? 5.702 2.391 -22.489 1.00 87.19 95 LYS A N 1
ATOM 753 C CA . LYS A 1 95 ? 5.426 2.424 -23.938 1.00 87.19 95 LYS A CA 1
ATOM 754 C C . LYS A 1 95 ? 6.583 2.944 -24.793 1.00 87.19 95 LYS A C 1
ATOM 756 O O . LYS A 1 95 ? 6.533 2.759 -26.001 1.00 87.19 95 LYS A O 1
ATOM 761 N N . LYS A 1 96 ? 7.542 3.670 -24.216 1.00 86.69 96 LYS A N 1
ATOM 762 C CA . LYS A 1 96 ? 8.717 4.189 -24.938 1.00 86.69 96 LYS A CA 1
ATOM 763 C C . LYS A 1 96 ? 9.872 3.188 -24.955 1.00 86.69 96 LYS A C 1
ATOM 765 O O . LYS A 1 96 ? 10.714 3.283 -25.841 1.00 86.69 96 LYS A O 1
ATOM 770 N N . GLU A 1 97 ? 9.933 2.293 -23.969 1.00 79.38 97 GLU A N 1
ATOM 771 C CA . GLU A 1 97 ? 10.991 1.279 -23.841 1.00 79.38 97 GLU A CA 1
ATOM 772 C C . GLU A 1 97 ? 10.707 -0.020 -24.617 1.00 79.38 97 GLU A C 1
ATOM 774 O O . GLU A 1 97 ? 11.635 -0.795 -24.853 1.00 79.38 97 GLU A O 1
ATOM 779 N N . GLY A 1 98 ? 9.453 -0.250 -25.024 1.00 58.97 98 GLY A N 1
ATOM 780 C CA . GLY A 1 98 ? 9.038 -1.341 -25.920 1.00 58.97 98 GLY A CA 1
ATOM 781 C C . GLY A 1 98 ? 8.839 -0.885 -27.358 1.00 58.97 98 GLY A C 1
ATOM 782 O O . GLY A 1 98 ? 9.085 -1.716 -28.261 1.00 58.97 98 GLY A O 1
#

Radius of gyration: 14.87 Å; chains: 1; bounding box: 35×30×44 Å

Sequence (98 aa):
MKVGNFSGVTIEKASAKTFYKNYEFEVIDLPGTYSLDGYSEEEKITRHFLNQNDYDVIVNVLDATNLERNLILSVELLSLNKKMLLALNMCDEAKKEG

pLDDT: mean 90.0, std 6.97, range [58.97, 97.31]

Secondary structure (DSSP, 8-state):
-EEEE-TTSSSEEEEEEEEETTEEEEEE-----S-SS--SHHHHHHHHHHHHS--SEEEEEEEGGGHHHHHHHHHHHHTTT-EEEEEEE-HHHHHHH-